Protein AF-R7TVZ1-F1 (afdb_monomer_lite)

Structure (mmCIF, N/CA/C/O backbone):
data_AF-R7TVZ1-F1
#
_entry.id   AF-R7TVZ1-F1
#
loop_
_atom_site.group_PDB
_atom_site.id
_atom_site.type_symbol
_atom_site.label_atom_id
_atom_site.label_alt_id
_atom_site.label_comp_id
_atom_site.label_asym_id
_atom_site.label_entity_id
_atom_site.label_seq_id
_atom_site.pdbx_PDB_ins_code
_atom_site.Cartn_x
_atom_site.Cartn_y
_atom_site.Cartn_z
_atom_site.occupancy
_atom_site.B_iso_or_equiv
_atom_site.auth_seq_id
_atom_site.auth_comp_id
_atom_site.auth_asym_id
_atom_site.auth_atom_id
_atom_site.pdbx_PDB_model_num
ATOM 1 N N . ARG A 1 1 ? 45.036 -51.728 22.635 1.00 64.19 1 ARG A N 1
ATOM 2 C CA . ARG A 1 1 ? 46.054 -51.381 23.658 1.00 64.19 1 ARG A CA 1
ATOM 3 C C . ARG A 1 1 ? 46.495 -49.945 23.393 1.00 64.19 1 ARG A C 1
ATOM 5 O O . ARG A 1 1 ? 46.668 -49.642 22.218 1.00 64.19 1 ARG A O 1
ATOM 12 N N . PRO A 1 2 ? 46.583 -49.058 24.397 1.00 75.12 2 PRO A N 1
ATOM 13 C CA . PRO A 1 2 ? 47.052 -47.691 24.177 1.00 75.12 2 PRO A CA 1
ATOM 14 C C . PRO A 1 2 ? 48.522 -47.697 23.741 1.00 75.12 2 PRO A C 1
ATOM 16 O O . PRO A 1 2 ? 49.279 -48.561 24.182 1.00 75.12 2 PRO A O 1
ATOM 19 N N . ASN A 1 3 ? 48.920 -46.744 22.898 1.00 80.88 3 ASN A N 1
ATOM 20 C CA . ASN A 1 3 ? 50.324 -46.563 22.533 1.00 80.88 3 ASN A CA 1
ATOM 21 C C . ASN A 1 3 ? 51.052 -45.806 23.648 1.00 80.88 3 ASN A C 1
ATOM 23 O O . ASN A 1 3 ? 50.658 -44.695 24.004 1.00 80.88 3 ASN A O 1
ATOM 27 N N . GLU A 1 4 ? 52.116 -46.401 24.177 1.00 82.69 4 GLU A N 1
ATOM 28 C CA . GLU A 1 4 ? 52.979 -45.781 25.179 1.00 82.69 4 GLU A CA 1
ATOM 29 C C . GLU A 1 4 ? 53.869 -44.709 24.525 1.00 82.69 4 GLU A C 1
ATOM 31 O O . GLU A 1 4 ? 54.447 -44.917 23.457 1.00 82.69 4 GLU A O 1
ATOM 36 N N . GLN A 1 5 ? 53.950 -43.527 25.139 1.00 82.19 5 GLN A N 1
ATOM 37 C CA . GLN A 1 5 ? 54.751 -42.394 24.665 1.00 82.19 5 GLN A CA 1
ATOM 38 C C . GLN A 1 5 ? 55.787 -42.028 25.732 1.00 82.19 5 GLN A C 1
ATOM 40 O O . GLN A 1 5 ? 55.480 -41.985 26.920 1.00 82.19 5 GLN A O 1
ATOM 45 N N . SER A 1 6 ? 57.021 -41.746 25.307 1.00 83.69 6 SER A N 1
ATOM 46 C CA . SER A 1 6 ? 58.118 -41.397 26.216 1.00 83.69 6 SER A CA 1
ATOM 47 C C . SER A 1 6 ? 57.890 -40.041 26.893 1.00 83.69 6 SER A C 1
ATOM 49 O O . SER A 1 6 ? 57.694 -39.034 26.213 1.00 83.69 6 SER A O 1
ATOM 51 N N . SER A 1 7 ? 58.033 -39.997 28.220 1.00 80.31 7 SER A N 1
ATOM 52 C CA . SER A 1 7 ? 57.956 -38.773 29.037 1.00 80.31 7 SER A CA 1
ATOM 53 C C . SER A 1 7 ? 59.065 -37.753 28.748 1.00 80.31 7 SER A C 1
ATOM 55 O O . SER A 1 7 ? 58.971 -36.602 29.164 1.00 80.31 7 SER A O 1
ATOM 57 N N . LYS A 1 8 ? 60.114 -38.157 28.018 1.00 83.94 8 LYS A N 1
ATOM 58 C CA . LYS A 1 8 ? 61.258 -37.308 27.651 1.00 83.94 8 LYS A CA 1
ATOM 59 C C . LYS A 1 8 ? 60.991 -36.408 26.445 1.00 83.94 8 LYS A C 1
ATOM 61 O O . LYS A 1 8 ? 61.815 -35.551 26.140 1.00 83.94 8 LYS A O 1
ATOM 66 N N . LYS A 1 9 ? 59.877 -36.601 25.732 1.00 81.94 9 LYS A N 1
ATOM 67 C CA . LYS A 1 9 ? 59.494 -35.718 24.626 1.00 81.94 9 LYS A CA 1
ATOM 68 C C . LYS A 1 9 ? 58.816 -34.467 25.200 1.00 81.94 9 LYS A C 1
ATOM 70 O O . LYS A 1 9 ? 57.731 -34.598 25.767 1.00 81.94 9 LYS A O 1
ATOM 75 N N . PRO A 1 10 ? 59.414 -33.267 25.075 1.00 80.31 10 PRO A N 1
ATOM 76 C CA . PRO A 1 10 ? 58.782 -32.048 25.559 1.00 80.31 10 PRO A CA 1
ATOM 77 C C . PRO A 1 10 ? 57.498 -31.790 24.766 1.00 80.31 10 PRO A C 1
ATOM 79 O O . PRO A 1 10 ? 57.484 -31.880 23.538 1.00 80.31 10 PRO A O 1
ATOM 82 N N . VAL A 1 11 ? 56.408 -31.470 25.464 1.00 76.50 11 VAL A N 1
ATOM 83 C CA . VAL A 1 11 ? 55.153 -31.095 24.805 1.00 76.50 11 VAL A CA 1
ATOM 84 C C . VAL A 1 11 ? 55.342 -29.790 24.027 1.00 76.50 11 VAL A C 1
ATOM 86 O O . VAL A 1 11 ? 55.959 -28.841 24.517 1.00 76.50 11 VAL A O 1
ATOM 89 N N . SER A 1 12 ? 54.814 -29.735 22.801 1.00 78.69 12 SER A N 1
ATOM 90 C CA . SER A 1 12 ? 54.755 -28.497 22.017 1.00 78.69 12 SER A CA 1
ATOM 91 C C . SER A 1 12 ? 54.038 -27.406 22.821 1.00 78.69 12 SER A C 1
ATOM 93 O O . SER A 1 12 ? 52.946 -27.635 23.341 1.00 78.69 12 SER A O 1
ATOM 95 N N . ARG A 1 13 ? 54.621 -26.201 22.893 1.00 76.88 13 ARG A N 1
ATOM 96 C CA . ARG A 1 13 ? 53.953 -25.026 23.491 1.00 76.88 13 ARG A CA 1
ATOM 97 C C . ARG A 1 13 ? 52.810 -24.505 22.618 1.00 76.88 13 ARG A C 1
ATOM 99 O O . ARG A 1 13 ? 51.897 -23.856 23.120 1.00 76.88 13 ARG A O 1
ATOM 106 N N . PHE A 1 14 ? 52.858 -24.792 21.320 1.00 76.25 14 PHE A N 1
ATOM 107 C CA . PHE A 1 14 ? 51.821 -24.417 20.373 1.00 76.25 14 PHE A CA 1
ATOM 108 C C . PHE A 1 14 ? 50.736 -25.493 20.366 1.00 76.25 14 PHE A C 1
ATOM 110 O O . PHE A 1 14 ? 50.960 -26.619 19.918 1.00 76.25 14 PHE A O 1
ATOM 117 N N . ARG A 1 15 ? 49.553 -25.142 20.876 1.00 73.25 15 ARG A N 1
ATOM 118 C CA . ARG A 1 15 ? 48.330 -25.911 20.635 1.00 73.25 15 ARG A CA 1
ATOM 119 C C . ARG A 1 15 ? 47.852 -25.618 19.219 1.00 73.25 15 ARG A C 1
ATOM 121 O O . ARG A 1 15 ? 47.540 -24.472 18.907 1.00 73.25 15 ARG A O 1
ATOM 128 N N . GLU A 1 16 ? 47.735 -26.648 18.392 1.00 74.06 16 GLU A N 1
ATOM 129 C CA . GLU A 1 16 ? 46.991 -26.556 17.140 1.00 74.06 16 GLU A CA 1
ATOM 130 C C . GLU A 1 16 ? 45.496 -26.472 17.481 1.00 74.06 16 GLU A C 1
ATOM 132 O O . GLU A 1 16 ? 44.828 -27.471 17.751 1.00 74.06 16 GLU A O 1
ATOM 137 N N . VAL A 1 17 ? 44.976 -25.247 17.581 1.00 74.88 17 VAL A N 1
ATOM 138 C CA . VAL A 1 17 ? 43.547 -25.013 17.806 1.00 74.88 17 VAL A CA 1
ATOM 139 C C . VAL A 1 17 ? 42.833 -25.221 16.475 1.00 74.88 17 VAL A C 1
ATOM 141 O O . VAL A 1 17 ? 42.599 -24.278 15.721 1.00 74.88 17 VAL A O 1
ATOM 144 N N . ILE A 1 18 ? 42.495 -26.473 16.171 1.00 77.44 18 ILE A N 1
ATOM 145 C CA . ILE A 1 18 ? 41.649 -26.803 15.024 1.00 77.44 18 ILE A CA 1
ATOM 146 C C 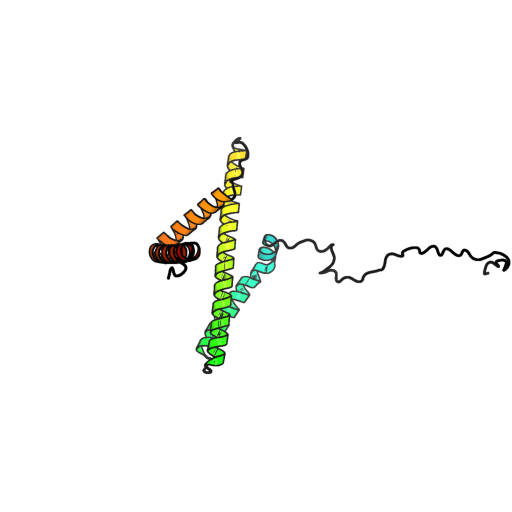. ILE A 1 18 ? 40.266 -26.221 15.320 1.00 77.44 18 ILE A C 1
ATOM 148 O O . ILE A 1 18 ? 39.554 -26.691 16.211 1.00 77.44 18 ILE A O 1
ATOM 152 N N . GLN A 1 19 ? 39.887 -25.159 14.607 1.00 79.38 19 GLN A N 1
ATOM 153 C CA . GLN A 1 19 ? 38.560 -24.573 14.746 1.00 79.38 19 GLN A CA 1
ATOM 154 C C . GLN A 1 19 ? 37.518 -25.564 14.220 1.00 79.38 19 GLN A C 1
ATOM 156 O O . GLN A 1 19 ? 37.257 -25.655 13.021 1.00 79.38 19 GLN A O 1
ATOM 161 N N . VAL A 1 20 ? 36.912 -26.329 15.126 1.00 81.25 20 VAL A N 1
ATOM 162 C CA . VAL A 1 20 ? 35.776 -27.187 14.789 1.00 81.25 20 VAL A CA 1
ATOM 163 C C . VAL A 1 20 ? 34.600 -26.282 14.430 1.00 81.25 20 VAL A C 1
ATOM 165 O O . VAL A 1 20 ? 34.252 -25.376 15.194 1.00 81.25 20 VAL A O 1
ATOM 168 N N . LYS A 1 21 ? 33.969 -26.523 13.273 1.00 80.75 21 LYS A N 1
ATOM 169 C CA . LYS A 1 21 ? 32.735 -25.826 12.891 1.00 80.75 21 LYS A CA 1
ATOM 170 C C . LYS A 1 21 ? 31.707 -26.021 14.004 1.00 80.75 21 LYS A C 1
ATOM 172 O O . LYS A 1 21 ? 31.247 -27.138 14.244 1.00 80.75 21 LYS A O 1
ATOM 177 N N . LYS A 1 22 ? 31.358 -24.936 14.698 1.00 81.38 22 LYS A N 1
ATOM 178 C CA . LYS A 1 22 ? 30.317 -24.964 15.728 1.00 81.38 22 LYS A CA 1
ATOM 179 C C . LYS A 1 22 ? 28.998 -25.336 15.053 1.00 81.38 22 LYS A C 1
ATOM 181 O O . LYS A 1 22 ? 28.585 -24.672 14.105 1.00 81.38 22 LYS A O 1
ATOM 186 N N . LYS A 1 23 ? 28.341 -26.398 15.527 1.00 80.62 23 LYS A N 1
ATOM 187 C CA . LYS A 1 23 ? 26.976 -26.730 15.103 1.00 80.62 23 LYS A CA 1
ATOM 188 C C . LYS A 1 23 ? 26.044 -25.675 15.689 1.00 80.62 23 LYS A C 1
ATOM 190 O O . LYS A 1 23 ? 25.765 -25.701 16.883 1.00 80.62 23 LYS A O 1
ATOM 195 N N . VAL A 1 24 ? 25.618 -24.724 14.866 1.00 81.44 24 VAL A N 1
ATOM 196 C CA . VAL A 1 24 ? 24.611 -23.742 15.268 1.00 81.44 24 VAL A CA 1
ATOM 197 C C . VAL A 1 24 ? 23.243 -24.349 14.984 1.00 81.44 24 VAL A C 1
ATOM 199 O O . VAL A 1 24 ? 22.919 -24.630 13.832 1.00 81.44 24 VAL A O 1
ATOM 202 N N . ILE A 1 25 ? 22.459 -24.588 16.033 1.00 83.44 25 ILE A N 1
ATOM 203 C CA . ILE A 1 25 ? 21.057 -24.988 15.897 1.00 83.44 25 ILE A CA 1
ATOM 204 C C . ILE A 1 25 ? 20.289 -23.712 15.550 1.00 83.44 25 ILE A C 1
ATOM 206 O O . ILE A 1 25 ? 19.974 -22.917 16.429 1.00 83.44 25 ILE A O 1
ATOM 210 N N . GLN A 1 26 ? 20.076 -23.480 14.257 1.00 83.69 26 GLN A N 1
ATOM 211 C CA . GLN A 1 26 ? 19.239 -22.390 13.763 1.00 83.69 26 GLN A CA 1
ATOM 212 C C . GLN A 1 26 ? 17.843 -22.940 13.476 1.00 83.69 26 GLN A C 1
ATOM 214 O O . GLN A 1 26 ? 17.709 -24.017 12.893 1.00 83.69 26 GLN A O 1
ATOM 219 N N . ASP A 1 27 ? 16.807 -22.197 13.860 1.00 87.38 27 ASP A N 1
ATOM 220 C CA . ASP A 1 27 ? 15.448 -22.481 13.400 1.00 87.38 27 ASP A CA 1
ATOM 221 C C . ASP A 1 27 ? 15.438 -22.371 11.864 1.00 87.38 27 ASP A C 1
ATOM 223 O O . ASP A 1 27 ? 15.891 -21.355 11.327 1.00 87.38 27 ASP A O 1
ATOM 227 N N . PRO A 1 28 ? 14.952 -23.389 11.136 1.00 85.94 28 PRO A N 1
ATOM 228 C CA . PRO A 1 28 ? 14.948 -23.387 9.677 1.00 85.94 28 PRO A CA 1
ATOM 229 C C . PRO A 1 28 ? 14.235 -22.168 9.076 1.00 85.94 28 PRO A C 1
ATOM 231 O O . PRO A 1 28 ? 14.617 -21.729 7.994 1.00 85.94 28 PRO A O 1
ATOM 234 N N . ARG A 1 29 ? 13.271 -21.564 9.788 1.00 83.94 29 ARG A N 1
ATOM 235 C CA . ARG A 1 29 ? 12.593 -20.322 9.369 1.00 83.94 29 ARG A CA 1
ATOM 236 C C . ARG A 1 29 ? 13.521 -19.109 9.316 1.00 83.94 29 ARG A C 1
ATOM 238 O O . ARG A 1 29 ? 13.230 -18.148 8.614 1.00 83.94 29 ARG A O 1
ATOM 245 N N . PHE A 1 30 ? 14.606 -19.143 10.081 1.00 82.31 30 PHE A N 1
ATOM 246 C CA . PHE A 1 30 ? 15.601 -18.076 10.176 1.00 82.31 30 PHE A CA 1
ATOM 247 C C . PHE A 1 30 ? 16.967 -18.521 9.636 1.00 82.31 30 PHE A C 1
ATOM 249 O O . PHE A 1 30 ? 17.967 -17.842 9.850 1.00 82.31 30 PHE A O 1
ATOM 256 N N . SER A 1 31 ? 17.023 -19.664 8.945 1.00 85.06 31 SER A N 1
ATOM 257 C CA . SER A 1 31 ? 18.220 -20.108 8.239 1.00 85.06 31 SER A CA 1
ATOM 258 C C . SER A 1 31 ? 18.418 -19.285 6.967 1.00 85.06 31 SER A C 1
ATOM 260 O O . SER A 1 31 ? 17.455 -18.991 6.260 1.00 85.06 31 SER A O 1
ATOM 262 N N . ASP A 1 32 ? 19.672 -19.011 6.608 1.00 85.25 32 ASP A N 1
ATOM 263 C CA . ASP A 1 32 ? 20.028 -18.362 5.336 1.00 85.25 32 ASP A CA 1
ATOM 264 C C . ASP A 1 32 ? 19.525 -19.144 4.103 1.00 85.25 32 ASP A C 1
ATOM 266 O O . ASP A 1 32 ? 19.379 -18.586 3.016 1.00 85.25 32 ASP A O 1
ATOM 270 N N . LEU A 1 33 ? 19.211 -20.435 4.271 1.00 83.25 33 LEU A N 1
ATOM 271 C CA . LEU A 1 33 ? 18.617 -21.289 3.238 1.00 83.25 33 LEU A CA 1
ATOM 272 C C . LEU A 1 33 ? 17.131 -20.978 2.958 1.00 83.25 33 LEU A C 1
ATOM 274 O O . LEU A 1 33 ? 16.601 -21.443 1.953 1.00 83.25 33 LEU A O 1
ATOM 278 N N . CYS A 1 34 ? 16.449 -20.202 3.810 1.00 82.75 34 CYS A N 1
ATOM 279 C CA . CYS A 1 34 ? 15.005 -19.926 3.733 1.00 82.75 34 CYS A CA 1
ATOM 280 C C . CYS A 1 34 ? 14.602 -18.944 2.602 1.00 82.75 34 CYS A C 1
ATOM 282 O O . CYS A 1 34 ? 13.418 -18.668 2.401 1.00 82.75 34 CYS A O 1
ATOM 284 N N . GLY A 1 35 ? 15.550 -18.430 1.814 1.00 85.12 35 GLY A N 1
ATOM 285 C CA . GLY A 1 35 ? 15.266 -17.485 0.728 1.00 85.12 35 GLY A CA 1
ATOM 286 C C . GLY A 1 35 ? 14.866 -16.088 1.221 1.00 85.12 35 GLY A C 1
ATOM 287 O O . GLY A 1 35 ? 14.967 -15.765 2.403 1.00 85.12 35 GLY A O 1
ATOM 288 N N . THR A 1 36 ? 14.448 -15.218 0.298 1.00 88.62 36 THR A N 1
ATOM 289 C CA . THR A 1 36 ? 14.074 -13.825 0.599 1.00 88.62 36 THR A CA 1
ATOM 290 C C . THR A 1 36 ? 12.578 -13.586 0.420 1.00 88.62 36 THR A C 1
ATOM 292 O O . THR A 1 36 ? 11.895 -14.280 -0.330 1.00 88.62 36 THR A O 1
ATOM 295 N N . TYR A 1 37 ? 12.052 -12.583 1.127 1.00 90.94 37 TYR A N 1
ATOM 296 C CA . TYR A 1 37 ? 10.644 -12.210 1.034 1.00 90.94 37 TYR A CA 1
ATOM 297 C C . TYR A 1 37 ? 10.297 -11.672 -0.362 1.00 90.94 37 TYR A C 1
ATOM 299 O O . TYR A 1 37 ? 10.738 -10.586 -0.748 1.00 90.94 37 TYR A O 1
ATOM 307 N N . ASP A 1 38 ? 9.446 -12.402 -1.083 1.00 91.75 38 ASP A N 1
ATOM 308 C CA . ASP A 1 38 ? 8.805 -11.932 -2.310 1.00 91.75 38 ASP A CA 1
ATOM 309 C C . ASP A 1 38 ? 7.359 -11.515 -2.019 1.00 91.75 38 ASP A C 1
ATOM 311 O O . ASP A 1 38 ? 6.480 -12.339 -1.761 1.00 91.75 38 ASP A O 1
ATOM 315 N N . GLU A 1 39 ? 7.101 -10.210 -2.106 1.00 91.69 39 GLU A N 1
ATOM 316 C CA . GLU A 1 39 ? 5.775 -9.634 -1.890 1.00 91.69 39 GLU A CA 1
ATOM 317 C C . GLU A 1 39 ? 4.727 -10.172 -2.873 1.00 91.69 39 GLU A C 1
ATOM 319 O O . GLU A 1 39 ? 3.559 -10.308 -2.514 1.00 91.69 39 GLU A O 1
ATOM 324 N N . THR A 1 40 ? 5.117 -10.483 -4.111 1.00 90.56 40 THR A N 1
ATOM 325 C CA . THR A 1 40 ? 4.175 -10.975 -5.121 1.00 90.56 40 THR A CA 1
ATOM 326 C C . THR A 1 40 ? 3.746 -12.406 -4.836 1.00 90.56 40 THR A C 1
ATOM 328 O O . THR A 1 40 ? 2.561 -12.717 -4.955 1.00 90.56 40 THR A O 1
ATOM 331 N N . PHE A 1 41 ? 4.686 -13.257 -4.422 1.00 93.38 41 PHE A N 1
ATOM 332 C CA . PHE A 1 41 ? 4.395 -14.620 -3.999 1.00 93.38 41 PHE A CA 1
ATOM 333 C C . PHE A 1 41 ? 3.593 -14.622 -2.700 1.00 93.38 41 PHE A C 1
ATOM 335 O O . PHE A 1 41 ? 2.555 -15.269 -2.629 1.00 93.38 41 PHE A O 1
ATOM 342 N N . PHE A 1 42 ? 4.006 -13.824 -1.711 1.00 94.06 42 PHE A N 1
ATOM 343 C CA . PHE A 1 42 ? 3.309 -13.711 -0.434 1.00 94.06 42 PHE A CA 1
ATOM 344 C C . PHE A 1 42 ? 1.840 -13.318 -0.615 1.00 94.06 42 PHE A C 1
ATOM 346 O O . PHE A 1 42 ? 0.957 -13.991 -0.094 1.00 94.06 42 PHE A O 1
ATOM 353 N N . LYS A 1 43 ? 1.554 -12.282 -1.412 1.00 91.94 43 LYS A N 1
ATOM 354 C CA . LYS A 1 43 ? 0.172 -11.857 -1.681 1.00 91.94 43 LYS A CA 1
ATOM 355 C C . LYS A 1 43 ? -0.677 -12.938 -2.350 1.00 91.94 43 LYS A C 1
ATOM 357 O O . LYS A 1 43 ? -1.876 -12.992 -2.111 1.00 91.94 43 LYS A O 1
ATOM 362 N N . LYS A 1 44 ? -0.074 -13.784 -3.191 1.00 93.50 44 LYS A N 1
ATOM 363 C CA . LYS A 1 44 ? -0.778 -14.898 -3.841 1.00 93.50 44 LYS A CA 1
ATOM 364 C C . LYS A 1 44 ? -1.038 -16.042 -2.866 1.00 9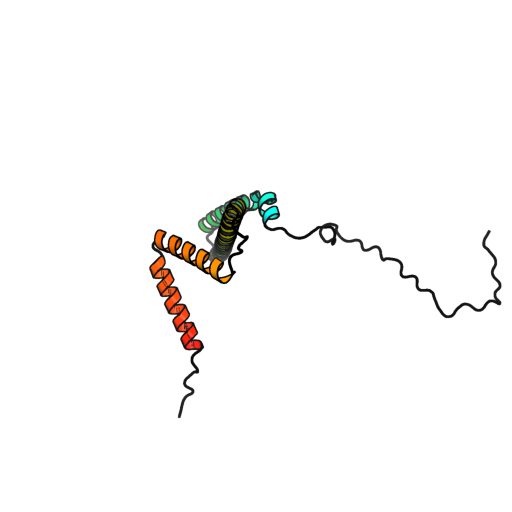3.50 44 LYS A C 1
ATOM 366 O O . LYS A 1 44 ? -2.167 -16.503 -2.773 1.00 93.50 44 LYS A O 1
ATOM 371 N N . SER A 1 45 ? -0.010 -16.476 -2.142 1.00 96.69 45 SER A N 1
ATOM 372 C CA . SER A 1 45 ? -0.091 -17.604 -1.207 1.00 96.69 45 SER A CA 1
ATOM 373 C C . SER A 1 45 ? -0.960 -17.293 0.012 1.00 96.69 45 SER A C 1
ATOM 375 O O . SER A 1 45 ? -1.605 -18.184 0.553 1.00 96.69 45 SER A O 1
ATOM 377 N N . PHE A 1 46 ? -1.001 -16.025 0.427 1.00 96.38 46 PHE A N 1
ATOM 378 C CA . PHE A 1 46 ? -1.736 -15.557 1.600 1.00 96.38 46 PHE A CA 1
ATOM 379 C C . PHE A 1 46 ? -2.871 -14.585 1.248 1.00 96.38 46 PHE A C 1
ATOM 381 O O . PHE A 1 46 ? -3.186 -13.689 2.030 1.00 96.38 46 PHE A O 1
ATOM 388 N N . SER A 1 47 ? -3.503 -14.752 0.084 1.00 95.19 47 SER A N 1
ATOM 389 C CA . SER A 1 47 ? -4.620 -13.900 -0.358 1.00 95.19 47 SER A CA 1
ATOM 390 C C . SER A 1 47 ? -5.799 -13.897 0.624 1.00 95.19 47 SER A C 1
ATOM 392 O O . SER A 1 47 ? -6.427 -12.864 0.833 1.00 95.19 47 SER A O 1
ATOM 394 N N . PHE A 1 48 ? -6.038 -15.018 1.311 1.00 96.50 48 PHE A N 1
ATOM 395 C CA . PHE A 1 48 ? -7.091 -15.169 2.323 1.00 96.50 48 PHE A CA 1
ATOM 396 C C . PHE A 1 48 ? -6.955 -14.203 3.515 1.00 96.50 48 PHE A C 1
ATOM 398 O O . PHE A 1 48 ? -7.927 -13.960 4.231 1.00 96.50 48 PHE A O 1
ATOM 405 N N . ILE A 1 49 ? -5.760 -13.645 3.758 1.00 96.12 49 ILE A N 1
ATOM 406 C CA . ILE A 1 49 ? -5.550 -12.656 4.824 1.00 96.12 49 ILE A CA 1
ATOM 407 C C . ILE A 1 49 ? -6.380 -11.399 4.553 1.00 96.12 49 ILE A C 1
ATOM 409 O O . ILE A 1 49 ? -6.863 -10.774 5.497 1.00 96.12 49 ILE A O 1
ATOM 413 N N . ASP A 1 50 ? -6.582 -11.028 3.289 1.00 93.56 50 ASP A N 1
ATOM 414 C CA . ASP A 1 50 ? -7.382 -9.852 2.958 1.00 93.56 50 ASP A CA 1
ATOM 415 C C . ASP A 1 50 ? -8.866 -10.071 3.302 1.00 93.56 50 ASP A C 1
ATOM 417 O O . ASP A 1 50 ? -9.502 -9.167 3.846 1.00 93.56 50 ASP A O 1
ATOM 421 N N . ASP A 1 51 ? -9.385 -11.290 3.128 1.00 96.00 51 ASP A N 1
ATOM 422 C CA . ASP A 1 51 ? -10.750 -11.652 3.537 1.00 96.00 51 ASP A CA 1
ATOM 423 C C . ASP A 1 51 ? -10.912 -11.624 5.062 1.00 96.00 51 ASP A C 1
ATOM 425 O O . ASP A 1 51 ? -11.920 -11.141 5.585 1.00 96.00 51 ASP A O 1
ATOM 429 N N . ILE A 1 52 ? -9.902 -12.107 5.795 1.00 97.25 52 ILE A N 1
ATOM 430 C CA . ILE A 1 52 ? -9.856 -12.017 7.262 1.00 97.25 52 ILE A CA 1
ATOM 431 C C . ILE A 1 52 ? -9.896 -10.549 7.700 1.00 97.25 52 ILE A C 1
ATOM 433 O O . ILE A 1 52 ? -10.750 -10.179 8.501 1.00 97.25 52 ILE A O 1
ATOM 437 N N . ARG A 1 53 ? -9.054 -9.687 7.120 1.00 95.44 53 ARG A N 1
ATOM 438 C CA . ARG A 1 53 ? -9.016 -8.251 7.452 1.00 95.44 53 ARG A CA 1
ATOM 439 C C . ARG A 1 53 ? -10.344 -7.551 7.191 1.00 95.44 53 ARG A C 1
ATOM 441 O O . ARG A 1 53 ? -10.729 -6.656 7.943 1.00 95.44 53 ARG A O 1
ATOM 448 N N . VAL A 1 54 ? -11.045 -7.909 6.113 1.00 96.00 54 VAL A N 1
ATOM 449 C CA . VAL A 1 54 ? -12.373 -7.348 5.829 1.00 96.00 54 VAL A CA 1
ATOM 450 C C . VAL A 1 54 ? -13.367 -7.759 6.914 1.00 96.00 54 VAL A C 1
ATOM 452 O O . VAL A 1 54 ? -14.080 -6.887 7.412 1.00 96.00 54 VAL A O 1
ATOM 455 N N . ARG A 1 55 ? -13.375 -9.035 7.320 1.00 97.62 55 ARG A N 1
ATOM 456 C CA . ARG A 1 55 ? -14.227 -9.520 8.417 1.00 97.62 55 ARG A CA 1
ATOM 457 C C . ARG A 1 55 ? -13.917 -8.821 9.739 1.00 97.62 55 ARG A C 1
ATOM 459 O O . ARG A 1 55 ? -14.827 -8.247 10.325 1.00 97.62 55 ARG A O 1
ATOM 466 N N . GLU A 1 56 ? -12.647 -8.750 10.132 1.00 96.94 56 GLU A N 1
ATOM 467 C CA . GLU A 1 56 ? -12.207 -8.065 11.358 1.00 96.94 56 GLU A CA 1
ATOM 468 C C . GLU A 1 56 ? -12.647 -6.593 11.388 1.00 96.94 56 GLU A C 1
ATOM 470 O O . GLU A 1 56 ? -13.101 -6.088 12.413 1.00 96.94 56 GLU A O 1
ATOM 475 N N . ARG A 1 57 ? -12.572 -5.876 10.256 1.00 96.75 57 ARG A N 1
ATOM 476 C CA . ARG A 1 57 ? -13.060 -4.488 10.196 1.00 96.75 57 ARG A CA 1
ATOM 477 C C . ARG A 1 57 ? -14.568 -4.383 10.391 1.00 96.75 57 ARG A C 1
ATOM 479 O O . ARG A 1 57 ? -15.007 -3.426 11.025 1.00 96.75 57 ARG A O 1
ATOM 486 N N . ASN A 1 58 ? -15.341 -5.312 9.835 1.00 97.25 58 ASN A N 1
ATOM 487 C CA . ASN A 1 58 ? -16.793 -5.326 10.007 1.00 97.25 58 ASN A CA 1
ATOM 488 C C . ASN A 1 58 ? -17.151 -5.623 11.470 1.00 97.25 58 ASN A C 1
ATOM 490 O O . ASN A 1 58 ? -17.950 -4.905 12.061 1.00 97.25 58 ASN A O 1
ATOM 494 N N . GLU A 1 59 ? -16.471 -6.586 12.094 1.00 97.50 59 GLU A N 1
ATOM 495 C CA . GLU A 1 59 ? -16.630 -6.888 13.521 1.00 97.50 59 GLU A CA 1
ATOM 496 C C . GLU A 1 59 ? -16.306 -5.671 14.401 1.00 97.50 59 GLU A C 1
ATOM 498 O O . GLU A 1 59 ? -17.061 -5.352 15.319 1.00 97.50 59 GLU A O 1
ATOM 503 N N . LEU A 1 60 ? -15.235 -4.930 14.095 1.00 97.12 60 LEU A N 1
ATOM 504 C CA . LEU A 1 60 ? -14.901 -3.689 14.804 1.00 97.12 60 LEU A CA 1
ATOM 505 C C . LEU A 1 60 ? -15.956 -2.589 14.609 1.00 97.12 60 LEU A C 1
ATOM 507 O O . LEU A 1 60 ? -16.195 -1.806 15.528 1.00 97.12 60 LEU A O 1
ATOM 511 N N . GLN A 1 61 ? -16.596 -2.506 13.439 1.00 97.12 61 GLN A N 1
ATOM 512 C CA . GLN A 1 61 ? -17.708 -1.573 13.217 1.00 97.12 61 GLN A CA 1
ATOM 513 C C . GLN A 1 61 ? -18.928 -1.949 14.063 1.00 97.12 61 GLN A C 1
ATOM 515 O O . GLN A 1 61 ? -19.518 -1.075 14.703 1.00 97.12 61 GLN A O 1
ATOM 520 N N . ASP A 1 62 ? -19.255 -3.238 14.140 1.00 97.38 62 ASP A N 1
ATOM 521 C CA . ASP A 1 62 ? -20.350 -3.735 14.974 1.00 97.38 62 ASP A CA 1
ATOM 522 C C . ASP A 1 62 ? -20.068 -3.513 16.464 1.00 97.38 62 ASP A C 1
ATOM 524 O O . ASP A 1 62 ? -20.947 -3.086 17.216 1.00 97.38 62 ASP A O 1
ATOM 528 N N . GLN A 1 63 ? -18.831 -3.757 16.905 1.00 96.56 63 GLN A N 1
ATOM 529 C CA . GLN A 1 63 ? -18.394 -3.470 18.271 1.00 96.56 63 GLN A CA 1
ATOM 530 C C . GLN A 1 63 ? -18.478 -1.976 18.584 1.00 96.56 63 GLN A C 1
ATOM 532 O O . GLN A 1 63 ? -18.940 -1.604 19.662 1.00 96.56 63 GLN A O 1
ATOM 537 N N . LEU A 1 64 ? -18.103 -1.108 17.639 1.00 96.56 64 LE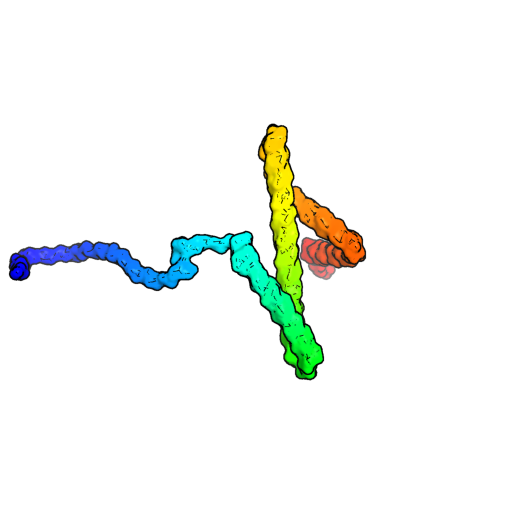U A N 1
ATOM 538 C CA . LEU A 1 64 ? -18.208 0.338 17.813 1.00 96.56 64 LEU A CA 1
ATOM 539 C C . LEU A 1 64 ? -19.662 0.795 17.997 1.00 96.56 64 LEU A C 1
ATOM 541 O O . LEU A 1 64 ? -19.923 1.696 18.796 1.00 96.56 64 LEU A O 1
ATOM 545 N N . ALA A 1 65 ? -20.594 0.182 17.264 1.00 95.88 65 ALA A N 1
ATOM 546 C CA . ALA A 1 65 ? -22.020 0.467 17.376 1.00 95.88 65 ALA A CA 1
ATOM 547 C C . ALA A 1 65 ? -22.619 -0.031 18.705 1.00 95.88 65 ALA A C 1
ATOM 549 O O . ALA A 1 65 ? -23.492 0.630 19.266 1.00 95.88 65 ALA A O 1
ATOM 550 N N . LYS A 1 66 ? -22.142 -1.173 19.218 1.00 96.12 66 LYS A N 1
ATOM 551 C CA . LYS A 1 66 ? -22.639 -1.805 20.455 1.00 96.12 66 LYS A CA 1
ATOM 552 C C . LYS A 1 66 ? -22.027 -1.230 21.731 1.00 96.12 66 LYS A C 1
ATOM 554 O O . LYS A 1 66 ? -22.703 -1.192 22.760 1.00 96.12 66 LYS A O 1
ATOM 559 N N . SER A 1 67 ? -20.761 -0.817 21.683 1.00 94.44 67 SER A N 1
ATOM 560 C CA . SER A 1 67 ? -20.056 -0.272 22.843 1.00 94.44 67 SER A CA 1
ATOM 561 C C . SER A 1 67 ? -20.794 0.959 23.378 1.00 94.44 67 SER A C 1
ATOM 563 O O . SER A 1 67 ? -21.396 1.734 22.629 1.00 94.44 67 SER A O 1
ATOM 565 N N . LYS A 1 68 ? -20.772 1.141 24.697 1.00 94.44 68 LYS A N 1
ATOM 566 C CA . LYS A 1 68 ? -21.346 2.311 25.380 1.00 94.44 68 LYS A CA 1
ATOM 567 C C . LYS A 1 68 ? -20.263 3.168 26.023 1.00 94.44 68 LYS A C 1
ATOM 569 O O . LYS A 1 68 ? -20.419 4.387 26.029 1.00 94.44 68 LYS A O 1
ATOM 574 N N . ASP A 1 69 ? -19.180 2.539 26.469 1.00 96.94 69 ASP A N 1
ATOM 575 C CA . ASP A 1 69 ? -18.052 3.202 27.106 1.00 96.94 69 ASP A CA 1
ATOM 576 C C . ASP A 1 69 ? -17.324 4.151 26.128 1.00 96.94 69 ASP A C 1
ATOM 578 O O . ASP A 1 69 ? -16.962 3.740 25.018 1.00 96.94 69 ASP A O 1
ATOM 582 N N . PRO A 1 70 ? -17.138 5.438 26.479 1.00 96.38 70 PRO A N 1
ATOM 583 C CA . PRO A 1 70 ? -16.449 6.391 25.616 1.00 96.38 70 PRO A CA 1
ATOM 584 C C . PRO A 1 70 ? -14.991 6.012 25.330 1.00 96.38 70 PRO A C 1
ATOM 586 O O . PRO A 1 70 ? -14.557 6.175 24.187 1.00 96.38 70 PRO A O 1
ATOM 589 N N . GLU A 1 71 ? -14.244 5.482 26.304 1.00 96.50 71 GLU A N 1
ATOM 590 C CA . GLU A 1 71 ? -12.829 5.152 26.097 1.00 96.50 71 GLU A CA 1
ATOM 591 C C . GLU A 1 71 ? -12.654 3.978 25.130 1.00 96.50 71 GLU A C 1
ATOM 593 O O . GLU A 1 71 ? -11.838 4.032 24.204 1.00 96.50 71 GLU A O 1
ATOM 598 N N . GLU A 1 72 ? -13.441 2.915 25.301 1.00 95.44 72 GLU A N 1
ATOM 599 C CA . GLU A 1 72 ? -13.479 1.795 24.361 1.00 95.44 72 GLU A CA 1
ATOM 600 C C . GLU A 1 72 ? -13.872 2.238 22.950 1.00 95.44 72 GLU A C 1
ATOM 602 O O . GLU A 1 72 ? -13.223 1.845 21.976 1.00 95.44 72 GLU A O 1
ATOM 607 N N . LYS A 1 73 ? -14.874 3.116 22.812 1.00 96.62 73 LYS A N 1
ATOM 608 C CA . LYS A 1 73 ? -15.252 3.669 21.501 1.00 96.62 73 LYS A CA 1
ATOM 609 C C . LYS A 1 73 ? -14.099 4.394 20.826 1.00 96.62 73 LYS A C 1
ATOM 611 O O . LYS A 1 73 ? -13.927 4.260 19.613 1.00 96.62 73 LYS A O 1
ATOM 616 N N . GLU A 1 74 ? -13.327 5.183 21.566 1.00 97.38 74 GLU A N 1
ATOM 617 C CA . GLU A 1 74 ? -12.165 5.876 21.008 1.00 97.38 74 GLU A CA 1
ATOM 618 C C . GLU A 1 74 ? -11.076 4.898 20.567 1.00 97.38 74 GLU A C 1
ATOM 620 O O . GLU A 1 74 ? -10.562 5.026 19.450 1.00 97.38 74 GLU A O 1
ATOM 625 N N . LYS A 1 75 ? -10.788 3.873 21.378 1.00 97.50 75 LYS A N 1
ATOM 626 C CA . LYS A 1 75 ? -9.831 2.808 21.036 1.00 97.50 75 LYS A CA 1
ATOM 627 C C . LYS A 1 75 ? -10.242 2.084 19.749 1.00 97.50 75 LYS A C 1
ATOM 629 O O . LYS A 1 75 ? -9.424 1.942 18.835 1.00 97.50 75 LYS A O 1
ATOM 634 N N . ILE A 1 76 ? -11.515 1.702 19.627 1.00 97.50 76 ILE A N 1
ATOM 635 C CA . ILE A 1 76 ? -12.047 1.021 18.436 1.00 97.50 76 ILE A CA 1
ATOM 636 C C . ILE A 1 76 ? -12.005 1.947 17.211 1.00 97.50 76 ILE A C 1
ATOM 638 O O . ILE A 1 76 ? -11.534 1.541 16.145 1.00 97.50 76 ILE A O 1
ATOM 642 N N . LYS A 1 77 ? -12.417 3.218 17.343 1.00 97.19 77 LYS A N 1
ATOM 643 C CA . LYS A 1 77 ? -12.325 4.214 16.254 1.00 97.19 77 LYS A CA 1
ATOM 644 C C . LYS A 1 77 ? -10.891 4.402 15.773 1.00 97.19 77 LYS A C 1
ATOM 646 O O . LYS A 1 77 ? -10.655 4.481 14.565 1.00 97.19 77 LYS A O 1
ATOM 651 N N . TYR A 1 78 ? -9.937 4.484 16.698 1.00 97.62 78 TYR A N 1
ATOM 652 C CA . TYR A 1 78 ? -8.523 4.614 16.369 1.00 97.62 78 TYR A CA 1
ATOM 653 C C . TYR A 1 78 ? -8.026 3.406 15.570 1.00 97.62 78 TYR A C 1
ATOM 655 O O . TYR A 1 78 ? -7.400 3.580 14.519 1.00 97.62 78 TYR A O 1
ATOM 663 N N . LEU A 1 79 ? -8.352 2.192 16.023 1.00 97.44 79 LEU A N 1
ATOM 664 C CA . LEU A 1 79 ? -7.980 0.961 15.333 1.00 97.44 79 LEU A CA 1
ATOM 665 C C . LEU A 1 79 ? -8.593 0.892 13.928 1.00 97.44 79 LEU A C 1
ATOM 667 O O . LEU A 1 79 ? -7.874 0.650 12.958 1.00 97.44 79 LEU A O 1
ATOM 671 N N . LEU A 1 80 ? -9.883 1.208 13.790 1.00 97.31 80 LEU A N 1
ATOM 672 C CA . LEU A 1 80 ? -10.567 1.232 12.498 1.00 97.31 80 LEU A CA 1
ATOM 673 C C . LEU A 1 80 ? -9.935 2.258 11.541 1.00 97.31 80 LEU A C 1
ATOM 675 O O . LEU A 1 80 ? -9.699 1.977 10.363 1.00 97.31 80 LEU A O 1
ATOM 679 N N . ASN A 1 81 ? -9.589 3.445 12.044 1.00 97.19 81 ASN A N 1
ATOM 680 C CA . ASN A 1 81 ? -8.883 4.459 11.262 1.00 97.19 81 ASN A CA 1
ATOM 681 C C . ASN A 1 81 ? -7.490 3.970 10.822 1.00 97.19 81 ASN A C 1
ATOM 683 O O . ASN A 1 81 ? -7.088 4.164 9.676 1.00 97.19 81 ASN A O 1
ATOM 687 N N . ARG A 1 82 ? -6.755 3.277 11.697 1.00 97.31 82 ARG A N 1
ATOM 688 C CA . ARG A 1 82 ? -5.460 2.677 11.348 1.00 97.31 82 ARG A CA 1
ATOM 689 C C . ARG A 1 82 ? -5.603 1.619 10.252 1.00 97.31 82 ARG A C 1
ATOM 691 O O . ARG A 1 82 ? -4.858 1.682 9.274 1.00 97.31 82 ARG A O 1
ATOM 698 N N . MET A 1 83 ? -6.559 0.698 10.376 1.00 96.56 83 MET A N 1
ATOM 699 C CA . MET A 1 83 ? -6.798 -0.347 9.371 1.00 96.56 83 MET A CA 1
ATOM 700 C C . MET A 1 83 ? -7.202 0.259 8.023 1.00 96.56 83 MET A C 1
ATOM 702 O O . MET A 1 83 ? -6.604 -0.048 6.997 1.00 96.56 83 MET A O 1
ATOM 706 N N . THR A 1 84 ? -8.132 1.218 8.016 1.00 95.94 84 THR A N 1
ATOM 707 C CA . THR A 1 84 ? -8.537 1.900 6.773 1.00 95.94 84 THR A CA 1
ATOM 708 C C . THR A 1 84 ? -7.378 2.652 6.114 1.00 95.94 84 THR A C 1
ATOM 710 O O . THR A 1 84 ? -7.249 2.634 4.889 1.00 95.94 84 THR A O 1
ATOM 713 N N . GLN A 1 85 ? -6.486 3.276 6.889 1.00 96.06 85 GLN A N 1
ATOM 714 C CA . GLN A 1 85 ? -5.274 3.898 6.348 1.00 96.06 85 GLN A CA 1
ATOM 715 C C . GLN A 1 85 ? -4.303 2.872 5.752 1.00 96.06 85 GLN A C 1
ATOM 717 O O . GLN A 1 85 ? -3.733 3.139 4.690 1.00 96.06 85 GLN A O 1
ATOM 722 N N . GLN A 1 86 ? -4.128 1.717 6.400 1.00 95.25 86 GLN A N 1
ATOM 723 C CA . GLN A 1 86 ? -3.304 0.619 5.889 1.00 95.25 86 GLN A CA 1
ATOM 724 C C . GLN A 1 86 ? -3.855 0.083 4.564 1.00 95.25 86 GLN A C 1
ATOM 726 O O . GLN A 1 86 ? -3.098 -0.002 3.598 1.00 95.25 86 GLN A O 1
ATOM 731 N N . ASP A 1 87 ? -5.166 -0.145 4.464 1.00 94.25 87 ASP A N 1
ATOM 732 C CA . ASP A 1 87 ? -5.818 -0.580 3.222 1.00 94.25 87 ASP A CA 1
ATOM 733 C C . ASP A 1 87 ? -5.626 0.443 2.101 1.00 94.25 87 ASP A C 1
ATOM 735 O O . ASP A 1 87 ? -5.271 0.110 0.969 1.00 94.25 87 ASP A O 1
ATOM 739 N N . MET A 1 88 ? -5.821 1.728 2.410 1.00 93.94 88 MET A N 1
ATOM 740 C CA . MET A 1 88 ? -5.634 2.804 1.438 1.00 93.94 88 MET A CA 1
ATOM 741 C C . MET A 1 88 ? -4.175 2.932 0.986 1.00 93.94 88 MET A C 1
ATOM 743 O O . MET A 1 88 ? -3.924 3.316 -0.159 1.00 93.94 88 MET A O 1
ATOM 747 N N . ALA A 1 89 ? -3.205 2.640 1.856 1.00 94.88 89 ALA A N 1
ATOM 748 C CA . ALA A 1 89 ? -1.793 2.582 1.490 1.00 94.88 89 ALA A CA 1
ATOM 749 C C . ALA A 1 89 ? -1.484 1.352 0.620 1.00 94.88 89 ALA A C 1
ATOM 751 O O . ALA A 1 89 ? -0.802 1.495 -0.398 1.00 94.88 89 ALA A O 1
ATOM 752 N N . GLY A 1 90 ? -2.040 0.187 0.967 1.00 93.25 90 GLY A N 1
ATOM 753 C CA . GLY A 1 90 ? -1.937 -1.055 0.199 1.00 93.25 90 GLY A CA 1
ATOM 754 C C . GLY A 1 90 ? -2.458 -0.891 -1.226 1.00 93.25 90 GLY A C 1
ATOM 755 O O . GLY A 1 90 ? -1.699 -1.067 -2.178 1.00 93.25 90 GLY A O 1
ATOM 756 N N . LYS A 1 91 ? -3.691 -0.392 -1.379 1.00 92.62 91 LYS A N 1
ATOM 757 C CA . LYS A 1 91 ? -4.311 -0.122 -2.689 1.00 92.62 91 LYS A CA 1
ATOM 758 C C . LYS A 1 91 ? -3.496 0.844 -3.547 1.00 92.62 91 LYS A C 1
ATOM 760 O O . LYS A 1 91 ? -3.391 0.674 -4.756 1.00 92.62 91 LYS A O 1
ATOM 765 N N . LYS A 1 92 ? -2.887 1.875 -2.948 1.00 92.25 92 LYS A N 1
ATOM 766 C CA . LYS A 1 92 ? -2.001 2.798 -3.686 1.00 92.25 92 LYS A CA 1
ATOM 767 C C . LYS A 1 92 ? -0.746 2.099 -4.202 1.00 92.25 92 LYS A C 1
ATOM 769 O O . LYS A 1 92 ? -0.307 2.394 -5.310 1.00 92.25 92 LYS A O 1
ATOM 774 N N . LYS A 1 93 ? -0.166 1.204 -3.398 1.00 92.12 93 LYS A N 1
ATOM 775 C CA . LYS A 1 93 ? 1.001 0.409 -3.786 1.00 92.12 93 LYS A CA 1
ATOM 776 C C . LYS A 1 93 ? 0.650 -0.596 -4.884 1.00 92.12 93 LYS A C 1
ATOM 778 O O . LYS A 1 93 ? 1.428 -0.780 -5.808 1.00 92.12 93 LYS A O 1
ATOM 783 N N . GLU A 1 94 ? -0.527 -1.206 -4.818 1.00 92.00 94 GLU A N 1
ATOM 784 C CA . GLU A 1 94 ? -1.021 -2.107 -5.866 1.00 92.00 94 GLU A CA 1
ATOM 785 C C . GLU A 1 94 ? -1.192 -1.384 -7.193 1.00 92.00 94 GLU A C 1
ATOM 787 O O . GLU A 1 94 ? -0.618 -1.818 -8.187 1.00 92.00 94 GLU A O 1
ATOM 792 N N . LYS A 1 95 ? -1.837 -0.213 -7.195 1.00 91.81 95 LYS A N 1
ATOM 793 C CA . LYS A 1 95 ? -1.959 0.611 -8.405 1.00 91.81 95 LYS A CA 1
ATOM 794 C C . LYS A 1 95 ? -0.605 0.958 -9.024 1.00 91.81 95 LYS A C 1
ATOM 796 O O . LYS A 1 95 ? -0.446 0.851 -10.235 1.00 91.81 95 LYS A O 1
ATOM 801 N N . SER A 1 96 ? 0.398 1.343 -8.228 1.00 90.94 96 SER A N 1
ATOM 802 C CA . SER A 1 96 ? 1.727 1.646 -8.784 1.00 90.94 96 SER A CA 1
ATOM 803 C C . SER A 1 96 ? 2.417 0.409 -9.368 1.00 90.94 96 SER A C 1
ATOM 805 O O . SER A 1 96 ? 3.076 0.495 -10.408 1.00 90.94 96 SER A O 1
ATOM 807 N N . VAL A 1 97 ? 2.228 -0.761 -8.751 1.00 91.62 97 VAL A N 1
ATOM 808 C CA . VAL A 1 97 ? 2.696 -2.042 -9.295 1.00 91.62 97 VAL A CA 1
ATOM 809 C C . VAL A 1 97 ? 1.970 -2.384 -10.598 1.00 91.62 97 VAL A C 1
ATOM 811 O O . VAL A 1 97 ? 2.638 -2.745 -11.566 1.00 91.62 97 VAL A O 1
ATOM 814 N N . GLU A 1 98 ? 0.651 -2.212 -10.672 1.00 92.62 98 GLU A N 1
ATOM 815 C CA . GLU A 1 98 ? -0.138 -2.433 -11.889 1.00 92.62 98 GLU A CA 1
ATOM 816 C C . GLU A 1 98 ? 0.306 -1.522 -13.036 1.00 92.62 98 GLU A C 1
ATOM 818 O O . GLU A 1 98 ? 0.502 -1.992 -14.154 1.00 92.62 98 GLU A O 1
ATOM 823 N N . ILE A 1 99 ? 0.525 -0.229 -12.776 1.00 92.00 99 ILE A N 1
ATOM 824 C CA . ILE A 1 99 ? 1.046 0.718 -13.775 1.00 92.00 99 ILE A CA 1
ATOM 825 C C . ILE A 1 99 ? 2.402 0.240 -14.291 1.00 92.00 99 ILE A C 1
ATOM 827 O O . ILE A 1 99 ? 2.634 0.188 -15.499 1.00 92.00 99 ILE A O 1
ATOM 831 N N . LYS A 1 100 ? 3.298 -0.163 -13.383 1.00 91.38 100 LYS A N 1
ATOM 832 C CA . LYS A 1 100 ? 4.617 -0.691 -13.746 1.00 91.38 100 LYS A CA 1
ATOM 833 C C . LYS A 1 100 ? 4.506 -1.959 -14.596 1.00 91.38 100 LYS A C 1
ATOM 835 O O . LYS A 1 100 ? 5.273 -2.120 -15.543 1.00 91.38 100 LYS A O 1
ATOM 840 N N . GLN A 1 101 ? 3.573 -2.852 -14.272 1.00 92.06 101 GLN A N 1
ATOM 841 C CA . GLN A 1 101 ? 3.317 -4.062 -15.051 1.00 92.06 101 GLN A CA 1
ATOM 842 C C . GLN A 1 101 ? 2.758 -3.730 -16.437 1.00 92.06 101 GLN A C 1
ATOM 844 O O . GLN A 1 101 ? 3.280 -4.247 -17.420 1.00 92.06 101 GLN A O 1
ATOM 849 N N . LYS A 1 102 ? 1.779 -2.821 -16.539 1.00 93.12 102 LYS A N 1
ATOM 850 C CA . LYS A 1 102 ? 1.219 -2.349 -17.818 1.00 93.12 102 LYS A CA 1
ATOM 851 C C . LYS A 1 102 ? 2.304 -1.766 -18.722 1.00 93.12 102 LYS A C 1
ATOM 853 O O . LYS A 1 102 ? 2.390 -2.153 -19.882 1.00 93.12 102 LYS A O 1
ATOM 858 N N . ILE A 1 103 ? 3.177 -0.914 -18.176 1.00 92.81 103 ILE A N 1
ATOM 859 C CA . ILE A 1 103 ? 4.325 -0.360 -18.911 1.00 92.81 103 ILE A CA 1
ATOM 860 C C . ILE A 1 103 ? 5.240 -1.488 -19.396 1.00 92.81 103 ILE A C 1
ATOM 862 O O . ILE A 1 103 ? 5.590 -1.526 -20.567 1.00 92.81 103 ILE A O 1
ATOM 866 N N . ARG A 1 104 ? 5.583 -2.448 -18.528 1.00 92.56 104 ARG A N 1
ATOM 867 C CA . ARG A 1 104 ? 6.451 -3.576 -18.899 1.00 92.56 104 ARG A CA 1
ATOM 868 C C . ARG A 1 104 ? 5.851 -4.438 -20.014 1.00 92.56 104 ARG A C 1
ATOM 870 O O . ARG A 1 104 ? 6.585 -4.896 -20.883 1.00 92.56 104 ARG A O 1
ATOM 877 N N . VAL A 1 105 ? 4.542 -4.681 -19.979 1.00 94.44 105 VAL A N 1
ATOM 878 C CA . VAL A 1 105 ? 3.835 -5.434 -21.027 1.00 94.44 105 VAL A CA 1
ATOM 879 C C . VAL A 1 105 ? 3.860 -4.667 -22.350 1.00 94.44 105 VAL A C 1
ATOM 881 O O . VAL A 1 105 ? 4.176 -5.259 -23.377 1.00 94.44 105 VAL A O 1
ATOM 884 N N . GLN A 1 106 ? 3.607 -3.355 -22.323 1.00 92.94 106 GLN A N 1
ATOM 885 C CA . GLN A 1 106 ? 3.683 -2.496 -23.511 1.00 92.94 106 GLN A CA 1
ATOM 886 C C . GLN A 1 106 ? 5.102 -2.441 -24.094 1.00 92.94 106 GLN A C 1
ATOM 888 O O . GLN A 1 106 ? 5.271 -2.623 -25.294 1.00 92.94 106 GLN A O 1
ATOM 893 N N . GLU A 1 107 ? 6.125 -2.253 -23.253 1.00 93.00 107 GLU A N 1
ATOM 894 C CA . GLU A 1 107 ? 7.535 -2.281 -23.668 1.00 93.00 107 GLU A CA 1
ATOM 895 C C . GLU A 1 107 ? 7.881 -3.630 -24.321 1.00 93.00 107 GLU A C 1
ATOM 897 O O . GLU A 1 107 ? 8.507 -3.660 -25.377 1.00 93.00 107 GLU A O 1
ATOM 902 N N . LYS A 1 108 ? 7.421 -4.751 -23.744 1.00 94.31 108 LYS A N 1
ATOM 903 C CA . LYS A 1 108 ? 7.652 -6.091 -24.302 1.00 94.31 108 LYS A CA 1
ATOM 904 C C . LYS A 1 108 ? 7.014 -6.264 -25.683 1.00 94.31 108 LYS A C 1
ATOM 906 O O . LYS A 1 108 ? 7.665 -6.824 -26.557 1.00 94.31 108 LYS A O 1
ATOM 911 N N . ALA A 1 109 ? 5.785 -5.788 -25.877 1.00 94.81 109 ALA A N 1
ATOM 912 C CA . ALA A 1 109 ? 5.104 -5.853 -27.171 1.00 94.81 109 ALA A CA 1
ATOM 913 C C . ALA A 1 109 ? 5.856 -5.049 -28.246 1.00 94.81 109 ALA A C 1
ATOM 915 O O . ALA A 1 109 ? 6.152 -5.569 -29.313 1.00 94.81 109 ALA A O 1
ATOM 916 N N . LEU A 1 110 ? 6.290 -3.826 -27.924 1.00 94.31 110 LEU A N 1
ATOM 917 C CA . LEU A 1 110 ? 7.065 -2.993 -28.852 1.00 94.31 110 LEU A CA 1
ATOM 918 C C . LEU A 1 110 ? 8.396 -3.639 -29.263 1.00 94.31 110 LEU A C 1
ATOM 920 O O . LEU A 1 110 ? 8.831 -3.480 -30.401 1.00 94.31 110 LEU A O 1
ATOM 924 N N . VAL A 1 111 ? 9.043 -4.356 -28.341 1.00 95.12 111 VAL A N 1
ATOM 925 C CA . VAL A 1 111 ? 10.271 -5.109 -28.634 1.00 95.12 111 VAL A CA 1
ATOM 926 C C . VAL A 1 111 ? 9.991 -6.314 -29.526 1.00 95.12 111 VAL A C 1
ATOM 928 O O . VAL A 1 111 ? 10.786 -6.602 -30.416 1.00 95.12 111 VAL A O 1
ATOM 931 N N . GLN A 1 112 ? 8.864 -7.002 -29.323 1.00 94.56 112 GLN A N 1
ATOM 932 C CA . GLN A 1 112 ? 8.432 -8.086 -30.212 1.00 94.56 112 GLN A CA 1
ATOM 933 C C . GLN A 1 112 ? 8.183 -7.584 -31.640 1.00 94.56 112 GLN A C 1
ATOM 935 O O . GLN A 1 112 ? 8.549 -8.275 -32.585 1.00 94.56 112 GLN A O 1
ATOM 940 N N . ASP A 1 113 ? 7.681 -6.357 -31.791 1.00 94.69 113 ASP A N 1
ATOM 941 C CA . ASP A 1 113 ? 7.512 -5.682 -33.087 1.00 94.69 113 ASP A CA 1
ATOM 942 C C . ASP A 1 113 ? 8.845 -5.201 -33.710 1.00 94.69 113 ASP A C 1
ATOM 944 O O . ASP A 1 113 ? 8.850 -4.551 -34.756 1.00 94.69 113 ASP A O 1
ATOM 948 N N . GLY A 1 114 ? 9.989 -5.471 -33.069 1.00 94.56 114 GLY A N 1
ATOM 949 C CA . GLY A 1 114 ? 11.327 -5.138 -33.567 1.00 94.56 114 GLY A CA 1
ATOM 950 C C . GLY A 1 114 ? 11.864 -3.771 -33.136 1.00 94.56 114 GLY A C 1
ATOM 951 O O . GLY A 1 114 ? 12.945 -3.373 -33.573 1.00 94.56 114 GLY A O 1
ATOM 952 N N . LYS A 1 115 ? 11.160 -3.031 -32.267 1.00 95.12 115 LYS A N 1
ATOM 953 C CA . LYS A 1 115 ? 11.704 -1.788 -31.693 1.00 95.12 115 LYS A CA 1
ATOM 954 C C . LYS A 1 115 ? 12.761 -2.104 -30.636 1.00 95.12 115 LYS A C 1
ATOM 956 O O . LYS A 1 115 ? 12.738 -3.142 -29.980 1.00 95.12 115 LYS A O 1
ATOM 961 N N . LEU A 1 116 ? 13.681 -1.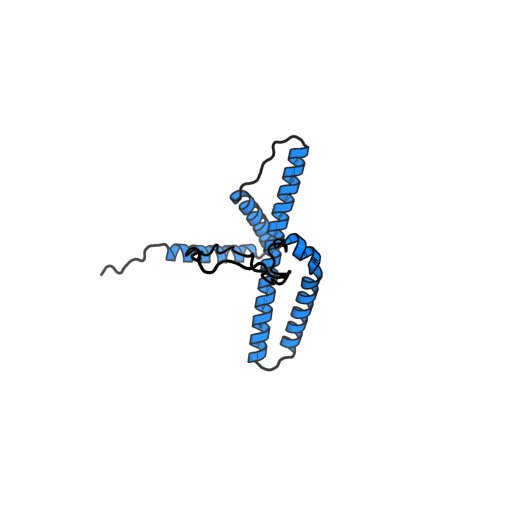167 -30.425 1.00 92.06 116 LEU A N 1
ATOM 962 C CA . LEU A 1 116 ? 14.716 -1.321 -29.406 1.00 92.06 116 LEU A CA 1
ATOM 963 C C . LEU A 1 116 ? 14.106 -1.324 -27.990 1.00 92.06 116 LEU A C 1
ATOM 965 O O . LEU A 1 116 ? 13.214 -0.513 -27.715 1.00 92.06 116 LEU A O 1
ATOM 969 N N . PRO A 1 117 ? 14.600 -2.177 -27.069 1.00 90.56 117 PRO A N 1
ATOM 970 C CA . PRO A 1 117 ? 14.181 -2.154 -25.674 1.00 90.56 117 PRO A CA 1
ATOM 971 C C . PRO A 1 117 ? 14.404 -0.777 -25.050 1.00 90.56 117 PRO A C 1
ATOM 973 O O . PRO A 1 117 ? 15.530 -0.292 -24.947 1.00 90.56 117 PRO A O 1
ATOM 976 N N . PHE A 1 118 ? 13.317 -0.150 -24.608 1.00 87.81 118 PHE A N 1
ATOM 977 C CA . PHE A 1 118 ? 13.348 1.130 -23.917 1.00 87.81 118 PHE A CA 1
ATOM 978 C C . PHE A 1 118 ? 12.780 0.961 -22.515 1.00 87.81 118 PHE A C 1
ATOM 980 O O . PHE A 1 118 ? 11.709 0.388 -22.348 1.00 87.81 118 PHE A O 1
ATOM 987 N N . HIS A 1 119 ? 13.492 1.473 -21.512 1.00 88.00 119 HIS A N 1
ATOM 988 C CA . HIS A 1 119 ? 13.053 1.434 -20.123 1.00 88.00 119 HIS A CA 1
ATOM 989 C C . HIS A 1 119 ? 12.735 2.836 -19.633 1.00 88.00 119 HIS A C 1
ATOM 991 O O . HIS A 1 119 ? 13.627 3.677 -19.492 1.00 88.00 119 HIS A O 1
ATOM 997 N N . LEU A 1 120 ? 11.466 3.069 -19.294 1.00 90.38 120 LEU A N 1
ATOM 998 C CA . LEU A 1 120 ? 11.026 4.396 -18.874 1.00 90.38 120 LEU A CA 1
ATOM 999 C C . LEU A 1 120 ? 11.778 4.884 -17.623 1.00 90.38 120 LEU A C 1
ATOM 1001 O O . LEU A 1 120 ? 11.903 4.140 -16.639 1.00 90.38 120 LEU A O 1
ATOM 1005 N N . LYS A 1 121 ? 12.223 6.149 -17.610 1.00 94.19 121 LYS A N 1
ATOM 1006 C CA . LYS A 1 121 ? 12.915 6.739 -16.451 1.00 94.19 121 LYS A CA 1
ATOM 1007 C C . LYS A 1 121 ? 11.985 6.802 -15.234 1.00 94.19 121 LYS A C 1
ATOM 1009 O O . LYS A 1 121 ? 10.769 6.956 -15.351 1.00 94.19 121 LYS A O 1
ATOM 1014 N N . LYS A 1 122 ? 12.556 6.764 -14.022 1.00 92.31 122 LYS A N 1
ATOM 1015 C CA . LYS A 1 122 ? 11.782 6.858 -12.762 1.00 92.31 122 LYS A CA 1
ATOM 1016 C C . LYS A 1 122 ? 10.923 8.133 -12.686 1.00 92.31 122 LYS A C 1
ATOM 1018 O O . LYS A 1 122 ? 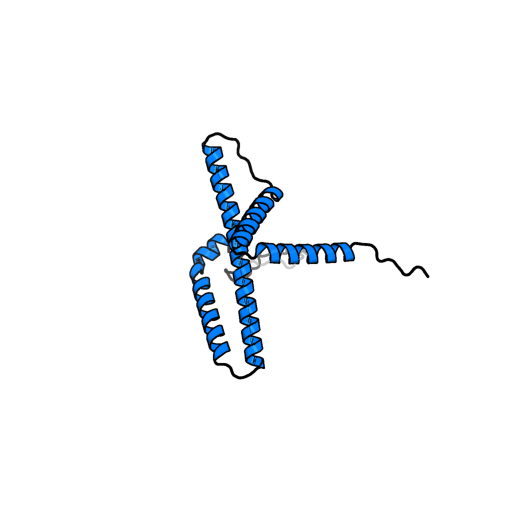9.809 8.091 -12.171 1.00 92.31 122 LYS A O 1
ATOM 1023 N N . SER A 1 123 ? 11.426 9.257 -13.200 1.00 94.75 123 SER A N 1
ATOM 1024 C CA . SER A 1 123 ? 10.704 10.537 -13.237 1.00 94.75 123 SER A CA 1
ATOM 1025 C C . SER A 1 123 ? 9.482 10.495 -14.153 1.00 94.75 123 SER A C 1
ATOM 1027 O O . SER A 1 123 ? 8.431 11.018 -13.796 1.00 94.75 123 SER A O 1
ATOM 1029 N N . GLU A 1 124 ? 9.598 9.849 -15.308 1.00 92.75 124 GLU A N 1
ATOM 1030 C CA . GLU A 1 124 ? 8.517 9.707 -16.282 1.00 92.75 124 GLU A CA 1
ATOM 1031 C C . GLU A 1 124 ? 7.446 8.734 -15.792 1.00 92.75 124 GLU A C 1
ATOM 1033 O O . GLU A 1 124 ? 6.263 9.061 -15.851 1.00 92.75 124 GLU A O 1
ATOM 1038 N N . ARG A 1 125 ? 7.844 7.614 -15.170 1.00 91.38 125 ARG A N 1
ATOM 1039 C CA . ARG A 1 125 ? 6.909 6.712 -14.468 1.00 91.38 125 ARG A CA 1
ATOM 1040 C C . ARG A 1 125 ? 6.066 7.471 -13.446 1.00 91.38 125 ARG A C 1
ATOM 1042 O O . ARG A 1 125 ? 4.846 7.360 -13.435 1.00 91.38 125 ARG A O 1
ATOM 1049 N N . LYS A 1 126 ? 6.706 8.329 -12.649 1.00 93.44 126 LYS A N 1
ATOM 1050 C CA . LYS A 1 126 ? 6.012 9.161 -11.661 1.00 93.44 126 LYS A CA 1
ATOM 1051 C C . LYS A 1 126 ? 5.044 10.164 -12.299 1.00 93.44 126 LYS A C 1
ATOM 1053 O O . LYS A 1 126 ? 4.004 10.451 -11.715 1.00 93.44 126 LYS A O 1
ATOM 1058 N N . LYS A 1 127 ? 5.358 10.709 -13.482 1.00 94.50 127 LYS A N 1
ATOM 1059 C CA . LYS A 1 127 ? 4.422 11.571 -14.230 1.00 94.50 127 LYS A CA 1
ATOM 1060 C C . LYS A 1 127 ? 3.181 10.789 -14.666 1.00 94.50 127 LYS A C 1
ATOM 1062 O O . LYS A 1 127 ? 2.083 11.319 -14.534 1.00 94.50 127 LYS A O 1
ATOM 1067 N N . LEU A 1 128 ? 3.345 9.544 -15.120 1.00 92.44 128 LEU A N 1
ATOM 1068 C CA . LEU A 1 128 ? 2.225 8.666 -15.478 1.00 92.44 128 LEU A CA 1
ATOM 1069 C C . LEU A 1 128 ? 1.345 8.345 -14.263 1.00 92.44 128 LEU A C 1
ATOM 1071 O O . LEU A 1 128 ? 0.134 8.535 -14.330 1.00 92.44 128 LEU A O 1
ATOM 1075 N N . GLU A 1 129 ? 1.951 7.968 -13.132 1.00 93.12 129 GLU A N 1
ATOM 1076 C CA . GLU A 1 129 ? 1.231 7.737 -11.869 1.00 93.12 129 GLU A CA 1
ATOM 1077 C C . GLU A 1 129 ? 0.441 8.981 -11.423 1.00 93.12 129 GLU A C 1
ATOM 1079 O O . GLU A 1 129 ? -0.724 8.889 -11.035 1.00 93.12 129 GLU A O 1
ATOM 1084 N N . LEU A 1 130 ? 1.050 10.170 -11.507 1.00 94.06 130 LEU A N 1
ATOM 1085 C CA . LEU A 1 130 ? 0.388 11.437 -11.178 1.00 94.06 130 LEU A CA 1
ATOM 1086 C C . LEU A 1 130 ? -0.752 11.770 -12.146 1.00 94.06 130 LEU A C 1
ATOM 1088 O O . LEU A 1 130 ? -1.779 12.297 -11.715 1.00 94.06 130 LEU A O 1
ATOM 1092 N N . ALA A 1 131 ? -0.588 11.475 -13.436 1.00 94.50 131 ALA A N 1
ATOM 1093 C CA . ALA A 1 131 ? -1.626 11.680 -14.439 1.00 94.50 131 ALA A CA 1
ATOM 1094 C C . ALA A 1 131 ? -2.836 10.772 -14.183 1.00 94.50 131 ALA A C 1
ATOM 1096 O O . ALA A 1 131 ? -3.977 11.231 -14.261 1.00 94.50 131 ALA A O 1
ATOM 1097 N N . GLU A 1 132 ? -2.612 9.508 -13.820 1.00 92.94 132 GLU A N 1
ATOM 1098 C CA . GLU A 1 132 ? -3.689 8.598 -13.427 1.00 92.94 132 GLU A CA 1
ATOM 1099 C C . GLU A 1 132 ? -4.374 9.060 -12.139 1.00 92.94 132 GLU A C 1
ATOM 1101 O O . GLU A 1 132 ? -5.598 9.191 -12.115 1.00 92.94 132 GLU A O 1
ATOM 1106 N N . GLN A 1 133 ? -3.604 9.439 -11.114 1.00 93.25 133 GLN A N 1
ATOM 1107 C CA . GLN A 1 133 ? -4.155 10.001 -9.879 1.00 93.25 133 GLN A CA 1
ATOM 1108 C C . GLN A 1 133 ? -5.023 11.240 -10.153 1.00 93.25 133 GLN A C 1
ATOM 1110 O O . GLN A 1 133 ? -6.087 11.404 -9.554 1.00 93.25 133 GLN A O 1
ATOM 1115 N N . TYR A 1 134 ? -4.592 12.118 -11.061 1.00 95.38 134 TYR A N 1
ATOM 1116 C CA . TYR A 1 134 ? -5.364 13.290 -11.468 1.00 95.38 134 TYR A CA 1
ATOM 1117 C C . TYR A 1 134 ? -6.684 12.889 -12.139 1.00 95.38 134 TYR A C 1
ATOM 1119 O O . TYR A 1 134 ? -7.732 13.444 -11.805 1.00 95.38 134 TYR A O 1
ATOM 1127 N N . ARG A 1 135 ? -6.657 11.900 -13.042 1.00 95.25 135 ARG A N 1
ATOM 1128 C CA . ARG A 1 135 ? -7.863 11.370 -13.701 1.00 95.25 135 ARG A CA 1
ATOM 1129 C C . ARG A 1 135 ? -8.838 10.778 -12.685 1.00 95.25 135 ARG A C 1
ATOM 1131 O O . ARG A 1 135 ? -10.026 11.075 -12.760 1.00 95.25 135 ARG A O 1
ATOM 1138 N N . GLU A 1 136 ? -8.356 9.997 -11.720 1.00 93.56 136 GLU A N 1
ATOM 1139 C CA . GLU A 1 136 ? -9.185 9.444 -10.639 1.00 93.56 136 GLU A CA 1
ATOM 1140 C C . GLU A 1 136 ? -9.815 10.545 -9.780 1.00 93.56 136 GLU A C 1
ATOM 1142 O O . GLU A 1 136 ? -11.020 10.531 -9.524 1.00 93.56 136 GLU A O 1
ATOM 1147 N N . LEU A 1 137 ? -9.022 11.542 -9.378 1.00 95.25 137 LEU A N 1
ATOM 1148 C CA . LEU A 1 137 ? -9.515 12.673 -8.594 1.00 95.25 137 LEU A CA 1
ATOM 1149 C C . LEU A 1 137 ? -10.556 13.489 -9.362 1.00 95.25 137 LEU A C 1
ATOM 1151 O O . LEU A 1 137 ? -11.567 13.869 -8.770 1.00 95.25 137 LEU A O 1
ATOM 1155 N N . LYS A 1 138 ? -10.343 13.709 -10.666 1.00 96.62 138 LYS A N 1
ATOM 1156 C CA . LYS A 1 138 ? -11.299 14.387 -11.550 1.00 96.62 138 LYS A CA 1
ATOM 1157 C C . LYS A 1 138 ? -12.610 13.606 -11.647 1.00 96.62 138 LYS A C 1
ATOM 1159 O O . LYS A 1 138 ? -13.663 14.195 -11.437 1.00 96.62 138 LYS A O 1
ATOM 1164 N N . LYS A 1 139 ? -12.547 12.286 -11.866 1.00 96.62 139 LYS A N 1
ATOM 1165 C CA . LYS A 1 139 ? -13.727 11.399 -11.885 1.00 96.62 139 LYS A CA 1
ATOM 1166 C C . LYS A 1 139 ? -14.497 11.427 -10.563 1.00 96.62 139 LYS A C 1
ATOM 1168 O O . LYS A 1 139 ? -15.716 11.432 -10.566 1.00 96.62 139 LYS A O 1
ATOM 1173 N N . SER A 1 140 ? -13.789 11.480 -9.434 1.00 94.75 140 SER A N 1
ATOM 1174 C CA . SER A 1 140 ? -14.410 11.522 -8.103 1.00 94.75 140 SER A CA 1
ATOM 1175 C C . SER A 1 140 ? -14.964 12.895 -7.689 1.00 94.75 140 SER A C 1
ATOM 1177 O O . SER A 1 140 ? -15.502 13.013 -6.592 1.00 94.75 140 SER A O 1
ATOM 1179 N N . GLY A 1 141 ? -14.746 13.953 -8.483 1.00 96.00 141 GLY A N 1
ATOM 1180 C CA . GLY A 1 141 ? -15.104 15.335 -8.133 1.00 96.00 141 GLY A CA 1
ATOM 1181 C C . GLY A 1 141 ? -14.246 15.976 -7.028 1.00 96.00 141 GLY A C 1
ATOM 1182 O O . GLY A 1 141 ? -14.426 17.142 -6.693 1.00 96.00 141 GLY A O 1
ATOM 1183 N N . LYS A 1 142 ? -13.263 15.259 -6.463 1.00 96.06 142 LYS A N 1
ATOM 1184 C CA . LYS A 1 142 ? -12.428 15.727 -5.334 1.00 96.06 142 LYS A CA 1
ATOM 1185 C C . LYS A 1 142 ? -11.177 16.499 -5.766 1.00 96.06 142 LYS A C 1
ATOM 1187 O O . LYS A 1 142 ? -10.320 16.812 -4.934 1.00 96.06 142 LYS A O 1
ATOM 1192 N N . LEU A 1 143 ? -11.043 16.796 -7.059 1.00 96.19 143 LEU A N 1
ATOM 1193 C CA . LEU A 1 143 ? -9.842 17.402 -7.629 1.00 96.19 143 LEU A CA 1
ATOM 1194 C C . LEU A 1 143 ? -9.556 18.801 -7.064 1.00 96.19 143 LEU A C 1
ATOM 1196 O O . LEU A 1 143 ? -8.455 19.033 -6.568 1.00 96.19 143 LEU A O 1
ATOM 1200 N N . GLU A 1 144 ? -10.539 19.703 -7.066 1.00 96.19 144 GLU A N 1
ATOM 1201 C CA . GLU A 1 144 ? -10.352 21.075 -6.569 1.00 96.19 144 GLU A CA 1
ATOM 1202 C C . GLU A 1 144 ? -9.984 21.103 -5.082 1.00 96.19 144 GLU A C 1
ATOM 1204 O O . GLU A 1 144 ? -9.061 21.804 -4.657 1.00 96.19 144 GLU A O 1
ATOM 1209 N N . GLN A 1 145 ? -10.623 20.256 -4.273 1.00 96.81 145 GLN A N 1
ATOM 1210 C CA . GLN A 1 145 ? -10.279 20.111 -2.856 1.00 96.81 145 GLN A CA 1
ATOM 1211 C C . GLN A 1 145 ? -8.842 19.605 -2.661 1.00 96.81 145 GLN A C 1
ATOM 1213 O O . GLN A 1 145 ? -8.133 20.044 -1.753 1.00 96.81 145 GLN A O 1
ATOM 1218 N N . TYR A 1 146 ? -8.383 18.682 -3.507 1.00 96.00 146 TYR A N 1
ATOM 1219 C CA . TYR A 1 146 ? -7.004 18.207 -3.464 1.00 96.00 146 TYR A CA 1
ATOM 1220 C C . TYR A 1 146 ? -6.012 19.308 -3.866 1.00 96.00 146 TYR A C 1
ATOM 1222 O O . TYR A 1 146 ? -5.019 19.522 -3.164 1.00 96.00 146 TYR A O 1
ATOM 1230 N N . LEU A 1 147 ? -6.290 20.041 -4.949 1.00 96.06 147 LEU A N 1
ATOM 1231 C CA . LEU A 1 147 ? -5.441 21.131 -5.434 1.00 96.06 147 LEU A CA 1
ATOM 1232 C C . LEU A 1 147 ? -5.355 22.276 -4.425 1.00 96.06 147 LEU A C 1
ATOM 1234 O O . LEU A 1 147 ? -4.256 22.739 -4.130 1.00 96.06 147 LEU A O 1
ATOM 1238 N N . THR A 1 148 ? -6.470 22.685 -3.821 1.00 97.00 148 THR A N 1
ATOM 1239 C CA . THR A 1 148 ? -6.482 23.719 -2.771 1.00 97.00 148 THR A CA 1
ATOM 12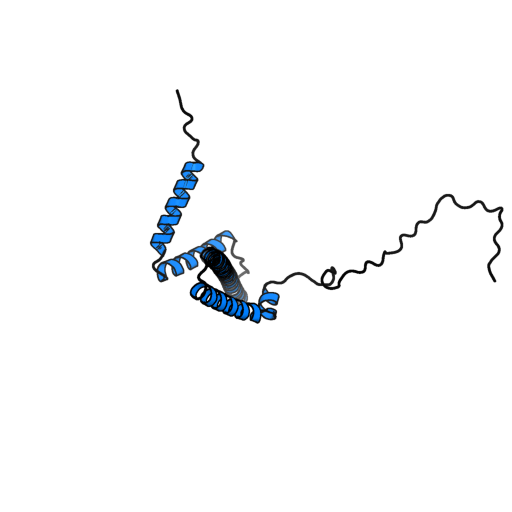40 C C . THR A 1 148 ? -5.662 23.295 -1.550 1.00 97.00 148 THR A C 1
ATOM 1242 O O . THR A 1 148 ? -4.801 24.054 -1.097 1.00 97.00 148 THR A O 1
ATOM 1245 N N . LYS A 1 149 ? -5.826 22.057 -1.056 1.00 96.50 149 LYS A N 1
ATOM 1246 C CA . LYS A 1 149 ? -4.994 21.499 0.030 1.00 96.50 149 LYS A CA 1
ATOM 1247 C C . LYS A 1 149 ? -3.512 21.455 -0.352 1.00 96.50 149 LYS A C 1
ATOM 1249 O O . LYS A 1 149 ? -2.650 21.773 0.471 1.00 96.50 149 LYS A O 1
ATOM 1254 N N . LYS A 1 150 ? -3.196 21.089 -1.599 1.00 95.50 150 LYS A N 1
ATOM 1255 C CA . LYS A 1 150 ? -1.819 21.042 -2.107 1.00 95.50 150 LYS A CA 1
ATOM 1256 C C . LYS A 1 150 ? -1.196 22.437 -2.192 1.00 95.50 150 LYS A C 1
ATOM 1258 O O . LYS A 1 150 ? -0.081 22.602 -1.701 1.00 95.50 150 LYS A O 1
ATOM 1263 N N . ARG A 1 151 ? -1.920 23.429 -2.727 1.00 96.75 151 ARG A N 1
ATOM 1264 C CA . ARG A 1 151 ? -1.513 24.846 -2.779 1.00 96.75 151 ARG A CA 1
ATOM 1265 C C . ARG A 1 151 ? -1.218 25.374 -1.373 1.00 96.75 151 ARG A C 1
ATOM 1267 O O . ARG A 1 151 ? -0.108 25.831 -1.128 1.00 96.75 151 ARG A O 1
ATOM 1274 N N . LYS A 1 152 ? -2.139 25.182 -0.415 1.00 96.75 152 LYS A N 1
ATOM 1275 C CA . LYS A 1 152 ? -1.940 25.569 0.999 1.00 96.75 152 LYS A CA 1
ATOM 1276 C C . LYS A 1 152 ? -0.697 24.914 1.619 1.00 96.75 152 LYS A C 1
ATOM 1278 O O . LYS A 1 152 ? 0.084 25.574 2.302 1.00 96.75 152 LYS A O 1
ATOM 1283 N N . LYS A 1 153 ? -0.472 23.617 1.367 1.00 96.44 153 LYS A N 1
ATOM 1284 C CA . LYS A 1 153 ? 0.710 22.892 1.871 1.00 96.44 153 LYS A CA 1
ATOM 1285 C C . LYS A 1 153 ? 2.015 23.409 1.261 1.00 96.44 153 LYS A C 1
ATOM 1287 O O . LYS A 1 153 ? 3.010 23.486 1.978 1.00 96.44 153 LYS A O 1
ATOM 1292 N N . ASN A 1 154 ? 2.023 23.726 -0.033 1.00 95.81 154 ASN A N 1
ATOM 1293 C CA . ASN A 1 154 ? 3.195 24.277 -0.713 1.00 95.81 154 ASN A CA 1
ATOM 1294 C C . ASN A 1 154 ? 3.513 25.687 -0.201 1.00 95.81 154 ASN A C 1
ATOM 1296 O O . ASN A 1 154 ? 4.634 25.898 0.247 1.00 95.81 154 ASN A O 1
ATOM 1300 N N . ALA A 1 155 ? 2.515 26.570 -0.102 1.00 95.25 155 ALA A N 1
ATOM 1301 C CA . ALA A 1 155 ? 2.680 27.917 0.447 1.00 95.25 155 ALA A CA 1
ATOM 1302 C C . ALA A 1 155 ? 3.251 27.902 1.879 1.00 95.25 155 ALA A C 1
ATOM 1304 O O . ALA A 1 155 ? 4.181 28.636 2.200 1.00 95.25 155 ALA A O 1
ATOM 1305 N N . ARG A 1 156 ? 2.770 26.996 2.748 1.00 93.25 156 ARG A N 1
ATOM 1306 C CA . ARG A 1 156 ? 3.333 26.829 4.103 1.00 93.25 156 ARG A CA 1
ATOM 1307 C C . ARG A 1 156 ? 4.793 26.361 4.081 1.00 93.25 156 ARG A C 1
ATOM 1309 O O . ARG A 1 156 ? 5.580 26.774 4.929 1.00 93.25 156 ARG A O 1
ATOM 1316 N N . LYS A 1 157 ? 5.160 25.475 3.147 1.00 93.75 157 LYS A N 1
ATOM 1317 C CA . LYS A 1 157 ? 6.548 25.011 2.987 1.00 93.75 157 LYS A CA 1
ATOM 1318 C C . LYS A 1 157 ? 7.458 26.118 2.469 1.00 93.75 157 LYS A C 1
ATOM 1320 O O . LYS A 1 157 ? 8.573 26.224 2.959 1.00 93.75 157 LYS A O 1
ATOM 1325 N N . GLU A 1 158 ? 6.989 26.910 1.512 1.00 91.44 158 GLU A N 1
ATOM 1326 C CA . GLU A 1 158 ? 7.702 28.079 0.990 1.00 91.44 158 GLU A CA 1
ATOM 1327 C C . GLU A 1 158 ? 7.926 29.099 2.102 1.00 91.44 158 GLU A C 1
ATOM 1329 O O . GLU A 1 158 ? 9.072 29.430 2.370 1.00 91.44 158 GLU A O 1
ATOM 1334 N N . LYS A 1 159 ? 6.884 29.457 2.867 1.00 89.69 159 LYS A N 1
ATOM 1335 C CA . LYS A 1 159 ? 7.013 30.341 4.038 1.00 89.69 159 LYS A CA 1
ATOM 1336 C C . LYS A 1 159 ? 8.063 29.853 5.045 1.00 89.69 159 LYS A C 1
ATOM 1338 O O . LYS A 1 159 ? 8.789 30.667 5.590 1.00 89.69 159 LYS A O 1
ATOM 1343 N N . ARG A 1 160 ? 8.165 28.538 5.284 1.00 88.19 160 ARG A N 1
ATOM 1344 C CA . ARG A 1 160 ? 9.198 27.954 6.164 1.00 88.19 160 ARG A CA 1
ATOM 1345 C C . ARG A 1 160 ? 10.612 28.019 5.566 1.00 88.19 160 ARG A C 1
ATOM 1347 O O . ARG A 1 160 ? 11.575 28.006 6.319 1.00 88.19 160 ARG A O 1
ATOM 1354 N N . LYS A 1 161 ? 10.738 27.995 4.238 1.00 87.56 161 LYS A N 1
ATOM 1355 C CA . LYS A 1 161 ? 12.024 28.072 3.529 1.00 87.56 161 LYS A CA 1
ATOM 1356 C C . LYS A 1 161 ? 12.513 29.504 3.343 1.00 87.56 161 LYS A C 1
ATOM 1358 O O . LYS A 1 161 ? 13.704 29.689 3.121 1.00 87.56 161 LYS A O 1
ATOM 1363 N N . MET A 1 162 ? 11.614 30.484 3.397 1.00 84.88 162 MET A N 1
ATOM 1364 C CA . MET A 1 162 ? 12.007 31.885 3.404 1.00 84.88 162 MET A CA 1
ATOM 1365 C C . MET A 1 162 ? 12.800 32.168 4.684 1.00 84.88 162 MET A C 1
ATOM 1367 O O . MET A 1 162 ? 12.358 31.748 5.758 1.00 84.88 162 MET A O 1
ATOM 1371 N N . PRO A 1 163 ? 13.947 32.864 4.599 1.00 83.00 163 PRO A N 1
ATOM 1372 C CA . PRO A 1 163 ? 14.615 33.354 5.793 1.00 83.00 163 PRO A CA 1
ATOM 1373 C C . PRO A 1 163 ? 13.622 34.224 6.570 1.00 83.00 163 PRO A C 1
ATOM 1375 O O . PRO A 1 163 ? 12.924 35.061 5.989 1.00 83.00 163 PRO A O 1
ATOM 1378 N N . GLY A 1 164 ? 13.499 33.977 7.876 1.00 76.12 164 GLY A N 1
ATOM 1379 C CA . GLY A 1 164 ? 12.707 34.847 8.737 1.00 76.12 164 GLY A CA 1
ATOM 1380 C C . GLY A 1 164 ? 13.279 36.257 8.650 1.00 76.12 164 GLY A C 1
ATOM 1381 O O . GLY A 1 164 ? 14.498 36.420 8.667 1.00 76.12 164 GLY A O 1
ATOM 1382 N N . ARG A 1 165 ? 12.421 37.276 8.547 1.00 61.41 165 ARG A N 1
ATOM 1383 C CA . ARG A 1 165 ? 12.853 38.634 8.879 1.00 61.41 165 ARG A CA 1
ATOM 1384 C C . ARG A 1 165 ? 13.176 38.598 10.372 1.00 61.41 165 ARG A C 1
ATOM 1386 O O . ARG A 1 165 ? 12.256 38.614 11.183 1.00 61.41 165 ARG A O 1
ATOM 1393 N N . GLY A 1 166 ? 14.450 38.402 10.716 1.00 52.88 166 GLY A N 1
ATOM 1394 C CA . GLY A 1 166 ? 14.940 38.721 12.049 1.00 52.88 166 GLY A CA 1
ATOM 1395 C C . GLY A 1 166 ? 14.549 40.166 12.321 1.00 52.88 166 GLY A C 1
ATOM 1396 O O . GLY A 1 166 ? 14.638 40.992 11.411 1.00 52.88 166 GLY A O 1
ATOM 1397 N N . ASN A 1 167 ? 14.009 40.423 13.508 1.00 52.66 167 ASN A N 1
ATOM 1398 C CA . ASN A 1 167 ? 13.653 41.764 13.946 1.00 52.66 167 ASN A CA 1
ATOM 1399 C C . ASN A 1 167 ? 14.868 42.672 13.707 1.00 52.66 167 ASN A C 1
ATOM 1401 O O . ASN A 1 167 ? 15.895 42.490 14.354 1.00 52.66 167 ASN A O 1
ATOM 1405 N N . MET A 1 168 ? 14.774 43.568 12.723 1.00 49.59 168 MET A N 1
ATOM 1406 C CA . MET A 1 168 ? 15.630 44.743 12.701 1.00 49.59 168 MET A CA 1
ATOM 1407 C C . MET A 1 168 ? 14.984 45.696 13.696 1.00 49.59 168 MET A C 1
ATOM 1409 O O . MET A 1 168 ? 13.887 46.192 13.428 1.00 49.59 168 MET A O 1
ATOM 1413 N N . GLU A 1 169 ? 15.594 45.789 14.876 1.00 39.62 169 GLU A N 1
ATOM 1414 C CA . GLU A 1 169 ? 15.459 46.960 15.747 1.00 39.62 169 GLU A CA 1
ATOM 1415 C C . GLU A 1 169 ? 15.926 48.219 15.009 1.00 39.62 169 GLU A C 1
ATOM 1417 O O . GLU A 1 169 ? 16.868 48.108 14.185 1.00 39.62 169 GLU A O 1
#

Organism: Capitella teleta (NCBI:txid283909)

Foldseek 3Di:
DDDDDDPPDDDDPDDPPPPDPDPDPDDPCPDPVVDDDDPVVCCVVPVCVVVVLVVVLVVLVVCLVPDDDPVVNVVSVVVNVVSVVVVVVVVLVVVLVVLVVVVVVVLVVVVVVVDDRDDDDPVVSVVVSVVVVCVVCVVVVNNVVVVVVVVVVVVVVVVVVDPDPDDDD

Radius of gyration: 31.49 Å; chains: 1; bounding box: 84×98×63 Å

Secondary structure (DSSP, 8-state):
-PPP--TTSPPPSS-------------GGGSGGG----HHHHHHHTTHHHHHHHHHHHHHHHHHHH---HHHHHHHHHHHHHHHHHHHHHHHHHHHHHHHHHHHHHHHHHHHTTPPP----HHHHHHHHHHHHHHHHHHTT-HHHHHHHHHHHHHHHHHHHSPP-----

InterPro domains:
  IPR009292 rRNA biogenesis protein RRP36 [PF06102] (1-160)
  IPR009292 rRNA biogenesis protein RRP36 [PTHR21738] (1-165)

pLDDT: mean 90.04, std 9.46, range [39.62, 97.62]

Sequence (169 aa):
RPNEQSSKKPVSRFREVIQVKKKVIQDPRFSDLCGTYDETFFKKSFSFIDDIRVRERNELQDQLAKSKDPEEKEKIKYLLNRMTQQDMAGKKKEKSVEIKQKIRVQEKALVQDGKLPFHLKKSERKKLELAEQYRELKKSGKLEQYLTKKRKKNARKEKRKMPGRGNME

=== Feature glossary ===
Key to the feature types in this record:

— What the protein is —

Primary structure: the covalent order of the twenty standard amino acids along the backbone. Two proteins with the same sequence will (almost always) fold to the same structure; two with 30% identity often share a fold but not the details.

Database cross-references. InterPro integrates a dozen domain/family signature databases into unified entries with residue-range hits. GO terms attach function/process/location labels with evidence codes. CATH codes position the fold in a four-level structural taxonomy. Organism is the NCBI-taxonomy species name.

— Where its atoms are —

The mmCIF block holds the 3D Cartesian coordinates of each backbone atom (N, Cα, C, O) in ångströms. mmCIF is the PDB's canonical archive format — a tagged-loop text representation of the atomic model.

Six rendered views show the 3D structure from the faces of a cube — i.e. along ±x, ±y, ±z. Rendering representation is drawn randomly per protein from cartoon (secondary-structure ribbons), sticks (backbone bonds), or molecular surface; coloring is either N→C rainbow (blue at the N-terminus through red at the C-terminus) or one color per chain.

— Local backbone conformation —

DSSP 8-state secondary structure assigns each residue one of H (α-helix), G (3₁₀-helix), I (π-helix), E (extended β-strand), B (isolated β-bridge), T (hydrogen-bonded turn), S (bend), or '-' (coil). The assignment is computed from backbone hydrogen-bond geometry via the Kabsch–Sander algorithm.

P-SEA three-state annotation labels each residue as helix, strand, or coil based purely on the geometry of the Cα trace. It serves as a fallback when the full backbone (and thus DSSP) is unavailable.

The φ/ψ torsion pair specifies the backbone conformation at each residue. φ rotates about the N–Cα bond, ψ about the Cα–C bond. Steric clashes forbid most of the (φ, ψ) plane — the allowed regions (α-helix basin, β-sheet basin, left-handed helix) are the Ramachandran-allowed regions.

— Global shape and packing —

The geometric summary reports three shape descriptors. Rg (radius of gyration) measures how spread out the Cα atoms are about their centre of mass; compact globular proteins have small Rg, elongated or unfolded ones large. Cα contacts (<8 Å, |i−j|>4) count long-range residue pairs in spatial proximity — high for tightly packed folds, near zero for rods or random coil. The bounding-box extents give the protein's footprint along x, y, z in Å.

Accessible surface area quantifies burial. A residue with SASA near zero is packed into the hydrophobic core; one with SASA >100 Å² sits on the surface. Computed here via the Shrake–Rupley numerical algorithm with a 1.4 Å probe.

Plot images: a contact map (which residues are close in 3D, as an N×N binary image), a Ramachandran scatter (backbone torsion angles, revealing secondary-structure composition at a glance), and — for AlphaFold structures — a PAE heatmap (pairwise prediction confidence).

— Structural neighborhood —

The Foldseek 3Di string encodes local tertiary geometry as a 20-letter alphabet — one character per residue — derived from the relative positions of nearby Cα atoms. Unlike the amino-acid sequence, 3Di is a direct function of the 3D structure, so two proteins with the same fold have similar 3Di strings even at low sequence identity.

Nearest PDB neighbors are the top structural matches found by Foldseek when searching this structure against the entire Protein Data Bank. Each hit reports a TM-score (0 to 1; >0.5 almost always implies the same fold) and an E-value. These are *structural* homologs — they may share no detectable sequence similarity.

— Confidence and disorder —

For AlphaFold models, the B-factor field carries pLDDT — the model's own estimate of local accuracy on a 0–100 scale. Regions with pLDDT<50 should be treated as essentially unmodeled; they often correspond to intrinsically disordered segments.

B-factor (Debye–Waller factor) reflects atomic displacement in the crystal lattice. It is an experimental observable (units Å²), not a prediction; low values mean the atom is pinned down, high values mean it moves or is heterogeneous across the crystal.

Predicted aligned error is AlphaFold's pairwise confidence. Unlike pLDDT (per-residue), PAE is per-residue-pair and captures whether two parts of the structure are correctly placed relative to each other. Units are ångströms of expected positional error.